Protein AF-A0ABD6AP02-F1 (afdb_monomer_lite)

Secondary structure (DSSP, 8-state):
----SSSSTTS-TTS-TTSTT-TTEEEESSGGG---BTTB-HHHHHHHHHHHHHTT-EEEEETTTTEEEEE-GGGEEEEPPPEESEEPPPEEEESS-EEEETTTTEEEE---EEE-S-EEEEEE-GGGGS--TTTS---------------------

Structure (mmCIF, N/CA/C/O backbone):
data_AF-A0ABD6AP02-F1
#
_entry.id   AF-A0ABD6AP02-F1
#
loop_
_atom_site.group_PDB
_atom_site.id
_atom_site.type_symbol
_atom_site.label_atom_id
_atom_site.label_alt_id
_atom_site.label_comp_id
_atom_site.label_asym_id
_atom_site.label_entity_id
_atom_site.label_seq_id
_atom_site.pdbx_PDB_ins_code
_atom_site.Cartn_x
_atom_site.Cartn_y
_atom_site.Cartn_z
_atom_site.occupancy
_atom_site.B_iso_or_equiv
_atom_site.auth_seq_id
_atom_site.auth_comp_id
_atom_site.auth_asym_id
_atom_site.auth_atom_id
_atom_site.pdbx_PDB_model_num
ATOM 1 N N . MET A 1 1 ? 31.894 -33.727 4.502 1.00 46.31 1 MET A N 1
ATOM 2 C CA . MET A 1 1 ? 31.559 -33.292 3.128 1.00 46.31 1 MET A CA 1
ATOM 3 C C . MET A 1 1 ? 30.057 -33.424 2.938 1.00 46.31 1 MET A C 1
ATOM 5 O O . MET A 1 1 ? 29.568 -34.541 2.976 1.00 46.31 1 MET A O 1
ATOM 9 N N . SER A 1 2 ? 29.340 -32.306 2.811 1.00 34.34 2 SER A N 1
ATOM 10 C CA . SER A 1 2 ? 28.143 -32.143 1.965 1.00 34.34 2 SER A CA 1
ATOM 11 C C . SER A 1 2 ? 27.611 -30.726 2.161 1.00 34.34 2 SER A C 1
ATOM 13 O O . SER A 1 2 ? 27.088 -30.375 3.212 1.00 34.34 2 SER A O 1
ATOM 15 N N . ARG A 1 3 ? 27.853 -29.902 1.140 1.00 45.75 3 ARG A N 1
ATOM 16 C CA . ARG A 1 3 ? 27.257 -28.585 0.924 1.00 45.75 3 ARG A CA 1
ATOM 17 C C . ARG A 1 3 ? 25.933 -28.812 0.203 1.00 45.75 3 ARG A C 1
ATOM 19 O O . ARG A 1 3 ? 25.981 -29.239 -0.944 1.00 45.75 3 ARG A O 1
ATOM 26 N N . VAL A 1 4 ? 24.801 -28.476 0.808 1.00 47.25 4 VAL A N 1
ATOM 27 C CA . VAL A 1 4 ? 23.554 -28.191 0.081 1.00 47.25 4 VAL A CA 1
ATOM 28 C C . VAL A 1 4 ? 22.792 -27.155 0.900 1.00 47.25 4 VAL A C 1
ATOM 30 O O . VAL A 1 4 ? 22.480 -27.398 2.057 1.00 47.25 4 VAL A O 1
ATOM 33 N N . GLY A 1 5 ? 22.550 -25.977 0.328 1.00 38.75 5 GLY A N 1
ATOM 34 C CA . GLY A 1 5 ? 21.758 -24.933 0.989 1.00 38.75 5 GLY A CA 1
ATOM 35 C C . GLY A 1 5 ? 21.901 -23.535 0.389 1.00 38.75 5 GLY A C 1
ATOM 36 O O . GLY A 1 5 ? 21.096 -22.661 0.672 1.00 38.75 5 GLY A O 1
ATOM 37 N N . SER A 1 6 ? 22.882 -23.301 -0.484 1.00 44.38 6 SER A N 1
ATOM 38 C CA . SER A 1 6 ? 23.151 -21.969 -1.045 1.00 44.38 6 SER A CA 1
ATOM 39 C C . SER A 1 6 ? 22.605 -21.743 -2.463 1.00 44.38 6 SER A C 1
ATOM 41 O O . SER A 1 6 ? 23.090 -20.856 -3.164 1.00 44.38 6 SER A O 1
ATOM 43 N N . HIS A 1 7 ? 21.598 -22.511 -2.903 1.00 39.19 7 HIS A N 1
ATOM 44 C CA . HIS A 1 7 ? 21.077 -22.424 -4.279 1.00 39.19 7 HIS A CA 1
ATOM 45 C C . HIS A 1 7 ? 19.684 -21.787 -4.434 1.00 39.19 7 HIS A C 1
ATOM 47 O O . HIS A 1 7 ? 19.255 -21.572 -5.560 1.00 39.19 7 HIS A O 1
ATOM 53 N N . LEU A 1 8 ? 18.997 -21.405 -3.350 1.00 45.12 8 LEU A N 1
ATOM 54 C CA . LEU A 1 8 ? 17.696 -20.716 -3.453 1.00 45.12 8 LEU A CA 1
ATOM 55 C C . LEU A 1 8 ? 17.792 -19.182 -3.440 1.00 45.12 8 LEU A C 1
ATOM 57 O O . LEU A 1 8 ? 16.812 -18.500 -3.697 1.00 45.12 8 LEU A O 1
ATOM 61 N N . ARG A 1 9 ? 18.981 -18.605 -3.235 1.00 40.03 9 ARG A N 1
ATOM 62 C CA . ARG A 1 9 ? 19.163 -17.143 -3.137 1.00 40.03 9 ARG A CA 1
ATOM 63 C C . ARG A 1 9 ? 19.260 -16.417 -4.491 1.00 40.03 9 ARG A C 1
ATOM 65 O O . ARG A 1 9 ? 19.751 -15.294 -4.534 1.00 40.03 9 ARG A O 1
ATOM 72 N N . ARG A 1 10 ? 18.913 -17.069 -5.612 1.00 39.72 10 ARG A N 1
ATOM 73 C CA . ARG A 1 10 ? 19.249 -16.574 -6.966 1.00 39.72 10 ARG A CA 1
ATOM 74 C C . ARG A 1 10 ? 18.194 -16.813 -8.063 1.00 39.72 10 ARG A C 1
ATOM 76 O O . ARG A 1 10 ? 18.517 -16.720 -9.242 1.00 39.72 10 ARG A O 1
ATOM 83 N N . LEU A 1 11 ? 16.948 -17.078 -7.681 1.00 41.34 11 LEU A N 1
ATOM 84 C CA . LEU A 1 11 ? 15.755 -17.095 -8.538 1.00 41.34 11 LEU A CA 1
ATOM 85 C C . LEU A 1 11 ? 14.699 -16.318 -7.725 1.00 41.34 11 LEU A C 1
ATOM 87 O O . LEU A 1 11 ? 14.317 -16.814 -6.682 1.00 41.34 11 LEU A O 1
ATOM 91 N N . ARG A 1 12 ? 14.232 -15.102 -8.009 1.00 40.41 12 ARG A N 1
ATOM 92 C CA . ARG A 1 12 ? 14.164 -14.284 -9.216 1.00 40.41 12 ARG A CA 1
ATOM 93 C C . ARG A 1 12 ? 14.142 -12.814 -8.770 1.00 40.41 12 ARG A C 1
ATOM 95 O O . ARG A 1 12 ? 13.280 -12.426 -7.999 1.00 40.41 12 ARG A O 1
ATOM 102 N N . LYS A 1 13 ? 15.052 -11.982 -9.278 1.00 45.28 13 LYS A N 1
ATOM 103 C CA . LYS A 1 13 ? 15.037 -10.525 -9.025 1.00 45.28 13 LYS A CA 1
ATOM 104 C C . LYS A 1 13 ? 13.806 -9.829 -9.647 1.00 45.28 13 LYS A C 1
ATOM 106 O O . LYS A 1 13 ? 13.529 -8.684 -9.347 1.00 45.28 13 LYS A O 1
ATOM 111 N N . SER A 1 14 ? 13.088 -10.520 -10.533 1.00 48.25 14 SER A N 1
ATOM 112 C CA . SER A 1 14 ? 11.944 -10.009 -11.294 1.00 48.25 14 SER A CA 1
ATOM 113 C C . SER A 1 14 ? 10.574 -10.250 -10.650 1.00 48.25 14 SER A C 1
ATOM 115 O O . SER A 1 14 ? 9.595 -9.741 -11.180 1.00 48.25 14 SER A O 1
ATOM 117 N N . ASP A 1 15 ? 10.506 -11.014 -9.553 1.00 61.59 15 ASP A N 1
ATOM 118 C CA . ASP A 1 15 ? 9.255 -11.287 -8.819 1.00 61.59 15 ASP A CA 1
ATOM 119 C C . ASP A 1 15 ? 9.221 -10.560 -7.460 1.00 61.59 15 ASP A C 1
ATOM 121 O O . ASP A 1 15 ? 8.309 -10.767 -6.664 1.00 61.59 15 ASP A O 1
ATOM 125 N N . ASP A 1 16 ? 10.212 -9.704 -7.190 1.00 85.00 16 ASP A N 1
ATOM 126 C CA . ASP A 1 16 ? 10.184 -8.820 -6.029 1.00 85.00 16 ASP A CA 1
ATOM 127 C C . ASP A 1 16 ? 9.163 -7.709 -6.287 1.00 85.00 16 ASP A C 1
ATOM 129 O O . ASP A 1 16 ? 9.371 -6.819 -7.117 1.00 85.00 16 ASP A O 1
ATOM 133 N N . ILE A 1 17 ? 8.025 -7.796 -5.598 1.00 90.06 17 ILE A N 1
ATOM 134 C CA . ILE A 1 17 ? 6.900 -6.880 -5.775 1.00 90.06 17 ILE A CA 1
ATOM 135 C C . ILE A 1 17 ? 7.258 -5.439 -5.389 1.00 90.06 17 ILE A C 1
ATOM 137 O O . ILE A 1 17 ? 6.579 -4.520 -5.849 1.00 90.06 17 ILE A O 1
ATOM 141 N N . LEU A 1 18 ? 8.333 -5.246 -4.612 1.00 92.69 18 LEU A N 1
ATOM 142 C CA . LEU A 1 18 ? 8.851 -3.953 -4.167 1.00 92.69 18 LEU A CA 1
ATOM 143 C C . LEU A 1 18 ? 10.013 -3.425 -5.024 1.00 92.69 18 LEU A C 1
ATOM 145 O O . LEU A 1 18 ? 10.438 -2.288 -4.806 1.00 92.69 18 LEU A O 1
ATOM 149 N N . ASP A 1 19 ? 10.513 -4.189 -6.010 1.00 89.38 19 ASP A N 1
ATOM 150 C CA . ASP A 1 19 ? 11.518 -3.674 -6.953 1.00 89.38 19 ASP A CA 1
ATOM 151 C C . ASP A 1 19 ? 10.949 -2.420 -7.643 1.00 89.38 19 ASP A C 1
ATOM 153 O O . ASP A 1 19 ? 9.810 -2.472 -8.113 1.00 89.38 19 ASP A O 1
ATOM 157 N N . PRO A 1 20 ? 11.702 -1.311 -7.766 1.00 87.56 20 PRO A N 1
ATOM 158 C CA . PRO A 1 20 ? 11.212 -0.081 -8.401 1.00 87.56 20 PRO A CA 1
ATOM 159 C C . PRO A 1 20 ? 10.690 -0.260 -9.839 1.00 87.56 20 PRO A C 1
ATOM 161 O O . PRO A 1 20 ? 10.030 0.617 -10.385 1.00 87.56 20 PRO A O 1
ATOM 164 N N . ARG A 1 21 ? 11.027 -1.373 -10.507 1.00 85.38 21 ARG A N 1
ATOM 165 C CA . ARG A 1 21 ? 10.530 -1.723 -11.849 1.00 85.38 21 ARG A CA 1
ATOM 166 C C . ARG A 1 21 ? 9.207 -2.488 -11.830 1.00 85.38 21 ARG A C 1
ATOM 168 O O . ARG A 1 21 ? 8.643 -2.736 -12.899 1.00 85.38 21 ARG A O 1
ATOM 175 N N . SER A 1 22 ? 8.736 -2.924 -10.666 1.00 89.19 22 SER A N 1
ATOM 176 C CA . SER A 1 22 ? 7.443 -3.583 -10.524 1.00 89.19 22 SER A CA 1
ATOM 177 C C . SER A 1 22 ? 6.329 -2.566 -10.746 1.00 89.19 22 SER A C 1
ATOM 179 O O . SER A 1 22 ? 6.296 -1.495 -10.158 1.00 89.19 22 SER A O 1
ATOM 181 N N . ARG A 1 23 ? 5.364 -2.934 -11.589 1.00 89.81 23 ARG A N 1
ATOM 182 C CA . ARG A 1 23 ? 4.194 -2.099 -11.904 1.00 89.81 23 ARG A CA 1
ATOM 183 C C . ARG A 1 23 ? 3.194 -1.956 -10.751 1.00 89.81 23 ARG A C 1
ATOM 185 O O . ARG A 1 23 ? 2.196 -1.274 -10.926 1.00 89.81 23 ARG A O 1
ATOM 192 N N . HIS A 1 24 ? 3.384 -2.719 -9.676 1.00 92.06 24 HIS A N 1
ATOM 193 C CA . HIS A 1 24 ? 2.461 -2.806 -8.544 1.00 92.06 24 HIS A CA 1
ATOM 194 C C . HIS A 1 24 ? 2.907 -1.952 -7.361 1.00 92.06 24 HIS A C 1
ATOM 196 O O . HIS A 1 24 ? 2.257 -1.987 -6.321 1.00 92.06 24 HIS A O 1
ATOM 202 N N . ASN A 1 25 ? 4.024 -1.232 -7.485 1.00 94.12 25 ASN A N 1
ATOM 203 C CA . ASN A 1 25 ? 4.445 -0.293 -6.466 1.00 94.12 25 ASN A CA 1
ATOM 204 C C . ASN A 1 25 ? 4.705 1.095 -7.042 1.00 94.12 25 ASN A C 1
ATOM 206 O O . ASN A 1 25 ? 4.959 1.270 -8.233 1.00 94.12 25 ASN A O 1
ATOM 210 N N . ILE A 1 26 ? 4.611 2.071 -6.150 1.00 94.62 26 ILE A N 1
ATOM 211 C CA . ILE A 1 26 ? 4.958 3.461 -6.381 1.00 94.62 26 ILE A CA 1
ATOM 212 C C . ILE A 1 26 ? 5.907 3.834 -5.250 1.00 94.62 26 ILE A C 1
ATOM 214 O O . ILE A 1 26 ? 5.544 3.761 -4.074 1.00 94.62 26 ILE A O 1
ATOM 218 N N . HIS A 1 27 ? 7.136 4.194 -5.604 1.00 94.94 27 HIS A N 1
ATOM 219 C CA . HIS A 1 27 ? 8.101 4.738 -4.653 1.00 94.94 27 HIS A CA 1
ATOM 220 C C . HIS A 1 27 ? 7.805 6.222 -4.496 1.00 94.94 27 HIS A C 1
ATOM 222 O O . HIS A 1 27 ? 7.861 6.976 -5.465 1.00 94.94 27 HIS A O 1
ATOM 228 N N . VAL A 1 28 ? 7.404 6.608 -3.291 1.00 94.94 28 VAL A N 1
ATOM 229 C CA . VAL A 1 28 ? 6.911 7.949 -2.993 1.00 94.94 28 VAL A CA 1
ATOM 230 C C . VAL A 1 28 ? 8.063 8.751 -2.423 1.00 94.94 28 VAL A C 1
ATOM 232 O O . VAL A 1 28 ? 8.458 8.544 -1.274 1.00 94.94 28 VAL A O 1
ATOM 235 N N . THR A 1 29 ? 8.591 9.666 -3.228 1.00 94.06 29 THR A N 1
ATOM 236 C CA . THR A 1 29 ? 9.681 10.550 -2.814 1.00 94.06 29 THR A CA 1
ATOM 237 C C . THR A 1 29 ? 9.130 11.882 -2.313 1.00 94.06 29 THR A C 1
ATOM 239 O O . THR A 1 29 ? 9.717 12.509 -1.436 1.00 94.06 29 THR A O 1
ATOM 242 N N . ARG A 1 30 ? 7.946 12.287 -2.790 1.00 91.88 30 ARG A N 1
ATOM 243 C CA . ARG A 1 30 ? 7.269 13.534 -2.406 1.00 91.88 30 ARG A CA 1
ATOM 244 C C . ARG A 1 30 ? 5.753 13.448 -2.524 1.00 91.88 30 ARG A C 1
ATOM 246 O O . ARG A 1 30 ? 5.185 12.580 -3.177 1.00 91.88 30 ARG A O 1
ATOM 253 N N . ALA A 1 31 ? 5.075 14.428 -1.928 1.00 90.25 31 ALA A N 1
ATOM 254 C CA . ALA A 1 31 ? 3.613 14.483 -1.911 1.00 90.25 31 ALA A CA 1
ATOM 255 C C . ALA A 1 31 ? 2.982 14.523 -3.314 1.00 90.25 31 ALA A C 1
ATOM 257 O O . ALA A 1 31 ? 1.923 13.952 -3.539 1.00 90.25 31 ALA A O 1
ATOM 258 N N . ALA A 1 32 ? 3.655 15.177 -4.259 1.00 90.94 32 ALA A N 1
ATOM 259 C CA . ALA A 1 32 ? 3.187 15.332 -5.630 1.00 90.94 32 ALA A CA 1
ATOM 260 C C . ALA A 1 32 ? 3.370 14.076 -6.505 1.00 90.94 32 ALA A C 1
ATOM 262 O O . ALA A 1 32 ? 3.074 14.137 -7.696 1.00 90.94 32 ALA A O 1
ATOM 263 N N . ASP A 1 33 ? 3.862 12.967 -5.947 1.00 90.75 33 ASP A N 1
ATOM 264 C CA . ASP A 1 33 ? 3.853 11.664 -6.624 1.00 90.75 33 ASP A CA 1
ATOM 265 C C . ASP A 1 33 ? 2.517 10.927 -6.436 1.00 90.75 33 ASP A C 1
ATOM 267 O O . ASP A 1 33 ? 2.258 9.935 -7.115 1.00 90.75 33 ASP A O 1
ATOM 271 N N . LEU A 1 34 ? 1.668 11.398 -5.511 1.00 93.25 34 LEU A N 1
ATOM 272 C CA . LEU A 1 34 ? 0.404 10.761 -5.160 1.00 93.25 34 LEU A CA 1
ATOM 273 C C . LEU A 1 34 ? -0.791 11.625 -5.557 1.00 93.25 34 LEU A C 1
ATOM 275 O O . LEU A 1 34 ? -1.062 12.671 -4.965 1.00 93.25 34 LEU A O 1
ATOM 279 N N . ASP A 1 35 ? -1.556 11.118 -6.516 1.00 91.75 35 ASP A N 1
ATOM 280 C CA . ASP A 1 35 ? -2.879 11.630 -6.851 1.00 91.75 35 ASP A CA 1
ATOM 281 C C . ASP A 1 35 ? -3.964 10.999 -5.966 1.00 91.75 35 ASP A C 1
ATOM 283 O O . ASP A 1 35 ? -3.757 9.981 -5.303 1.00 91.75 35 ASP A O 1
ATOM 287 N N . ALA A 1 36 ? -5.158 11.595 -5.965 1.00 90.31 36 ALA A N 1
ATOM 288 C CA . ALA A 1 36 ? -6.317 10.992 -5.314 1.00 90.31 36 ALA A CA 1
ATOM 289 C C . ALA A 1 36 ? -6.691 9.665 -5.994 1.00 90.31 36 ALA A C 1
ATOM 291 O O . ALA A 1 36 ? -6.801 9.593 -7.221 1.00 90.31 36 ALA A O 1
ATOM 292 N N . VAL A 1 37 ? -6.952 8.627 -5.197 1.00 87.88 37 VAL A N 1
ATOM 293 C CA . VAL A 1 37 ? -7.365 7.320 -5.709 1.00 87.88 37 VAL A CA 1
ATOM 294 C C . VAL A 1 37 ? -8.559 6.797 -4.924 1.00 87.88 37 VAL A C 1
ATOM 296 O O . VAL A 1 37 ? -8.501 6.614 -3.712 1.00 87.88 37 VAL A O 1
ATOM 299 N N . GLY A 1 38 ? -9.656 6.515 -5.631 1.00 86.38 38 GLY A N 1
ATOM 300 C CA . GLY A 1 38 ? -10.887 6.034 -5.006 1.00 86.38 38 GLY A CA 1
ATOM 301 C C . GLY A 1 38 ? -11.394 7.022 -3.942 1.00 86.38 38 GLY A C 1
ATOM 302 O O . GLY A 1 38 ? -11.577 8.194 -4.269 1.00 86.38 38 GLY A O 1
ATOM 303 N N . PRO A 1 39 ? -11.643 6.578 -2.696 1.00 89.88 39 PRO A N 1
ATOM 304 C CA . PRO A 1 39 ? -12.111 7.452 -1.620 1.00 89.88 39 PRO A CA 1
ATOM 305 C C . PRO A 1 39 ? -10.997 8.271 -0.946 1.00 89.88 39 PRO A C 1
ATOM 307 O O . PRO A 1 39 ? -11.302 9.116 -0.108 1.00 89.88 39 PRO A O 1
ATOM 310 N N . TRP A 1 40 ? -9.722 8.034 -1.270 1.00 93.06 40 TRP A N 1
ATOM 311 C CA . TRP A 1 40 ? -8.594 8.671 -0.591 1.00 93.06 40 TRP A CA 1
ATOM 312 C C . TRP A 1 40 ? -8.057 9.854 -1.389 1.00 93.06 40 TRP A C 1
ATOM 314 O O . TRP A 1 40 ? -7.762 9.736 -2.581 1.00 93.06 40 TRP A O 1
ATOM 324 N N . SER A 1 41 ? -7.892 10.996 -0.722 1.00 93.44 41 SER A N 1
ATOM 325 C CA . SER A 1 41 ? -7.182 12.136 -1.303 1.00 93.44 41 SER A CA 1
ATOM 326 C C . SER A 1 41 ? -5.674 11.859 -1.363 1.00 93.44 41 SER A C 1
ATOM 328 O O . SER A 1 41 ? -5.156 11.023 -0.619 1.00 93.44 41 SER A O 1
ATOM 330 N N . GLY A 1 42 ? -4.950 12.594 -2.214 1.00 94.12 42 GLY A N 1
ATOM 331 C CA . GLY A 1 42 ? -3.485 12.525 -2.240 1.00 94.12 42 GLY A CA 1
ATOM 332 C C . GLY A 1 42 ? -2.874 12.845 -0.870 1.00 94.12 42 GLY A C 1
ATOM 333 O O . GLY A 1 42 ? -2.003 12.123 -0.401 1.00 94.12 42 GLY A O 1
ATOM 334 N N . GLU A 1 43 ? -3.407 13.844 -0.158 1.00 92.50 43 GLU A N 1
ATOM 335 C CA . GLU A 1 43 ? -2.971 14.198 1.203 1.00 92.50 43 GLU A CA 1
ATOM 336 C C . GLU A 1 43 ? -3.136 13.036 2.192 1.00 92.50 43 GLU A C 1
ATOM 338 O O . GLU A 1 43 ? -2.235 12.750 2.982 1.00 92.50 43 GLU A O 1
ATOM 343 N N . THR A 1 44 ? -4.265 12.329 2.120 1.00 93.38 44 THR A N 1
ATOM 344 C CA . THR A 1 44 ? -4.532 11.140 2.933 1.00 93.38 44 THR A CA 1
ATOM 345 C C . THR A 1 44 ? -3.527 10.024 2.646 1.00 93.38 44 THR A C 1
ATOM 347 O O . THR A 1 44 ? -3.014 9.404 3.579 1.00 93.38 44 THR A O 1
ATOM 350 N N . LEU A 1 45 ? -3.211 9.780 1.372 1.00 95.38 45 LEU A N 1
ATOM 351 C CA . LEU A 1 45 ? -2.229 8.766 0.988 1.00 95.38 45 LEU A CA 1
ATOM 352 C C . LEU A 1 45 ? -0.815 9.162 1.434 1.00 95.38 45 LEU A C 1
ATOM 354 O O . LEU A 1 45 ? -0.101 8.331 1.988 1.00 95.38 45 LEU A O 1
ATOM 358 N N . VAL A 1 46 ? -0.430 10.434 1.302 1.00 94.69 46 VAL A N 1
ATOM 359 C CA . VAL A 1 46 ? 0.855 10.945 1.808 1.00 94.69 46 VAL A CA 1
ATOM 360 C C . VAL A 1 46 ? 0.967 10.759 3.320 1.00 94.69 46 VAL A C 1
ATOM 362 O O . VAL A 1 46 ? 2.009 10.316 3.801 1.00 94.69 46 VAL A O 1
ATOM 365 N N . ALA A 1 47 ? -0.094 11.048 4.077 1.00 93.88 47 ALA A N 1
ATOM 366 C CA . ALA A 1 47 ? -0.108 10.837 5.523 1.00 93.88 47 ALA A CA 1
ATOM 367 C C . ALA A 1 47 ? 0.077 9.352 5.889 1.00 93.88 47 ALA A C 1
ATOM 369 O O . ALA A 1 47 ? 0.837 9.034 6.805 1.00 93.88 47 ALA A O 1
ATOM 370 N N . ALA A 1 48 ? -0.557 8.439 5.145 1.00 95.56 48 ALA A N 1
ATOM 371 C CA . ALA A 1 48 ? -0.365 7.001 5.322 1.00 95.56 48 ALA A CA 1
ATOM 372 C C . ALA A 1 48 ? 1.082 6.569 5.022 1.00 95.56 48 ALA A C 1
ATOM 374 O O . ALA A 1 48 ? 1.663 5.811 5.795 1.00 95.56 48 ALA A O 1
ATOM 375 N N . VAL A 1 49 ? 1.694 7.088 3.952 1.00 96.31 49 VAL A N 1
ATOM 376 C CA . VAL A 1 49 ? 3.087 6.768 3.591 1.00 96.31 49 VAL A CA 1
ATOM 377 C C . VAL A 1 49 ? 4.077 7.331 4.606 1.00 96.31 49 VAL A C 1
ATOM 379 O O . VAL A 1 49 ? 5.001 6.631 4.997 1.00 96.31 49 VAL A O 1
ATOM 382 N N . ARG A 1 50 ? 3.873 8.555 5.106 1.00 95.00 50 ARG A N 1
ATOM 383 C CA . ARG A 1 50 ? 4.697 9.131 6.186 1.00 95.00 50 ARG A CA 1
ATOM 384 C C . ARG A 1 50 ? 4.630 8.309 7.468 1.00 95.00 50 ARG A C 1
ATOM 386 O O . ARG A 1 50 ? 5.620 8.198 8.182 1.00 95.00 50 ARG A O 1
ATOM 393 N N . ARG A 1 51 ? 3.469 7.722 7.763 1.00 94.62 51 ARG A N 1
ATOM 394 C CA . ARG A 1 51 ? 3.344 6.780 8.874 1.00 94.62 51 ARG A CA 1
ATOM 395 C C . ARG A 1 51 ? 4.117 5.494 8.609 1.00 94.62 51 ARG A C 1
ATOM 397 O O . ARG A 1 51 ? 4.832 5.036 9.490 1.00 94.62 51 ARG A O 1
ATOM 404 N N . ALA A 1 52 ? 3.977 4.940 7.408 1.00 95.75 52 ALA A N 1
ATOM 405 C CA . ALA A 1 52 ? 4.693 3.740 6.998 1.00 95.75 52 ALA A CA 1
ATOM 406 C C . ALA A 1 52 ? 6.216 3.930 7.103 1.00 95.75 52 ALA A C 1
ATOM 408 O O . ALA A 1 52 ? 6.892 3.071 7.654 1.00 95.75 52 ALA A O 1
ATOM 409 N N . ASP A 1 53 ? 6.721 5.091 6.680 1.00 96.06 53 ASP A N 1
ATOM 410 C CA . ASP A 1 53 ? 8.124 5.506 6.799 1.00 96.06 53 ASP A CA 1
ATOM 411 C C . ASP A 1 53 ? 8.623 5.454 8.250 1.00 96.06 53 ASP A C 1
ATOM 413 O O . ASP A 1 53 ? 9.594 4.768 8.560 1.00 96.06 53 ASP A O 1
ATOM 417 N N . GLY A 1 54 ? 7.890 6.091 9.170 1.00 93.44 54 GLY A N 1
ATOM 418 C CA . GLY A 1 54 ? 8.230 6.097 10.596 1.00 93.44 54 GLY A CA 1
ATOM 419 C C . GLY A 1 54 ? 8.141 4.730 11.286 1.00 93.44 54 GLY A C 1
ATOM 420 O O . GLY A 1 54 ? 8.653 4.578 12.394 1.00 93.44 54 GLY A O 1
ATOM 421 N N . GLU A 1 55 ? 7.497 3.746 10.654 1.00 94.12 55 GLU A N 1
ATOM 422 C CA . GLU A 1 55 ? 7.343 2.378 11.157 1.00 94.12 55 GLU A CA 1
ATOM 423 C C . GLU A 1 55 ? 8.156 1.342 10.350 1.00 94.12 55 GLU A C 1
ATOM 425 O O . GLU A 1 55 ? 8.011 0.147 10.604 1.00 94.12 55 GLU A O 1
ATOM 430 N N . GLU A 1 56 ? 8.997 1.772 9.396 1.00 94.50 56 GLU A N 1
ATOM 431 C CA . GLU A 1 56 ? 9.755 0.908 8.464 1.00 94.50 56 GLU A CA 1
ATOM 432 C C . GLU A 1 56 ? 8.862 -0.088 7.686 1.00 94.50 56 GLU A C 1
ATOM 434 O O . GLU A 1 56 ? 9.195 -1.256 7.463 1.00 94.50 56 GLU A O 1
ATOM 439 N N . ARG A 1 57 ? 7.678 0.375 7.275 1.00 97.50 57 ARG A N 1
ATOM 440 C CA . ARG A 1 57 ? 6.625 -0.401 6.603 1.00 97.50 57 ARG A CA 1
ATOM 441 C C . ARG A 1 57 ? 6.270 0.188 5.241 1.00 97.50 57 ARG A C 1
ATOM 443 O O . ARG A 1 57 ? 6.701 1.274 4.869 1.00 97.50 57 ARG A O 1
ATOM 450 N N . VAL A 1 58 ? 5.430 -0.530 4.499 1.00 97.94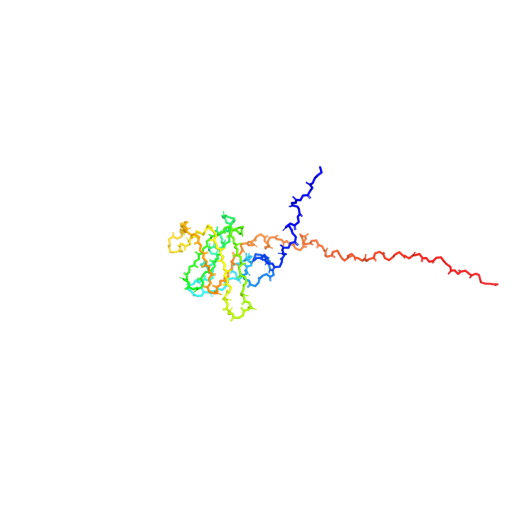 58 VAL A N 1
ATOM 451 C CA . VAL A 1 58 ? 4.810 -0.059 3.252 1.00 97.94 58 VAL A CA 1
ATOM 452 C C . VAL A 1 58 ? 3.296 0.041 3.407 1.00 97.94 58 VAL A C 1
ATOM 454 O O . VAL A 1 58 ? 2.714 -0.619 4.273 1.00 97.94 58 VAL A O 1
ATOM 457 N N . VAL A 1 59 ? 2.653 0.844 2.558 1.00 98.00 59 VAL A N 1
ATOM 458 C CA . VAL A 1 59 ? 1.186 0.918 2.483 1.00 98.00 59 VAL A CA 1
ATOM 459 C C . VAL A 1 59 ? 0.698 0.022 1.352 1.00 98.00 59 VAL A C 1
ATOM 461 O O . VAL A 1 59 ? 1.109 0.194 0.210 1.00 98.00 59 VAL A O 1
ATOM 464 N N . VAL A 1 60 ? -0.215 -0.898 1.637 1.00 98.06 60 VAL A N 1
ATOM 465 C CA . VAL A 1 60 ? -0.936 -1.686 0.633 1.00 98.06 60 VAL A CA 1
ATOM 466 C C . VAL A 1 60 ? -2.320 -1.080 0.443 1.00 98.06 60 VAL A C 1
ATOM 468 O O . VAL A 1 60 ? -3.072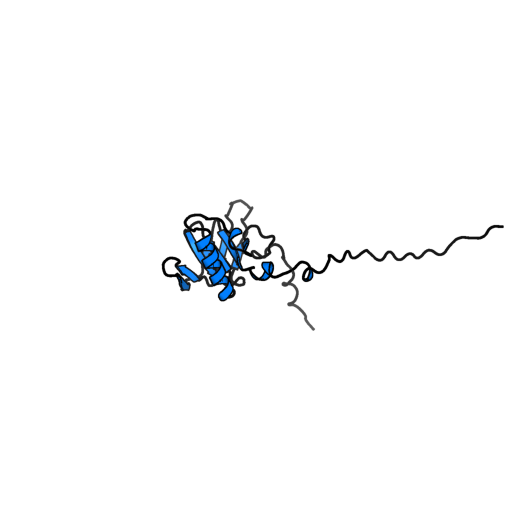 -0.928 1.408 1.00 98.06 60 VAL A O 1
ATOM 471 N N . ILE A 1 61 ? -2.665 -0.757 -0.802 1.00 97.38 61 ILE A N 1
ATOM 472 C CA . ILE A 1 61 ? -3.987 -0.261 -1.177 1.00 97.38 61 ILE A CA 1
ATOM 473 C C . ILE A 1 61 ? -4.848 -1.431 -1.644 1.00 97.38 61 ILE A C 1
ATOM 475 O O . ILE A 1 61 ? -4.546 -2.061 -2.658 1.00 97.38 61 ILE A O 1
ATOM 479 N N . ASP A 1 62 ? -5.956 -1.685 -0.952 1.00 96.69 62 ASP A N 1
ATOM 480 C CA . ASP A 1 62 ? -6.981 -2.620 -1.399 1.00 96.69 62 ASP A CA 1
ATOM 481 C C . ASP A 1 62 ? -8.146 -1.868 -2.042 1.00 96.69 62 ASP A C 1
ATOM 483 O O . ASP A 1 62 ? -9.019 -1.306 -1.372 1.00 96.69 62 ASP A O 1
ATOM 487 N N . TYR A 1 63 ? -8.183 -1.888 -3.374 1.00 94.94 63 TYR A N 1
ATOM 488 C CA . TYR A 1 63 ? -9.248 -1.237 -4.133 1.00 94.94 63 TYR A CA 1
ATOM 489 C C . TYR A 1 63 ? -10.597 -1.950 -4.040 1.00 94.94 63 TYR A C 1
ATOM 491 O O . TYR A 1 63 ? -11.618 -1.306 -4.262 1.00 94.94 63 TYR A O 1
ATOM 499 N N . GLY A 1 64 ? -10.614 -3.256 -3.769 1.00 92.38 64 GLY A N 1
ATOM 500 C CA . GLY A 1 64 ? -11.844 -4.043 -3.697 1.00 92.38 64 GLY A CA 1
ATOM 501 C C . GLY A 1 64 ? -12.617 -3.789 -2.406 1.00 92.38 64 GLY A C 1
ATOM 502 O O . GLY A 1 64 ? -13.845 -3.745 -2.423 1.00 92.38 64 GLY A O 1
ATOM 503 N N . ARG A 1 65 ? -11.898 -3.592 -1.297 1.00 94.69 65 ARG A N 1
ATOM 504 C CA . ARG A 1 65 ? -12.486 -3.311 0.021 1.00 94.69 65 ARG A CA 1
ATOM 505 C C . ARG A 1 65 ? -12.461 -1.846 0.421 1.00 94.69 65 ARG A C 1
ATOM 507 O O . ARG A 1 65 ? -13.090 -1.501 1.414 1.00 94.69 65 ARG A O 1
ATOM 514 N N . HIS A 1 66 ? -11.779 -1.000 -0.347 1.00 94.25 66 HIS A N 1
ATOM 515 C CA . HIS A 1 66 ? -11.527 0.385 0.034 1.00 94.25 66 HIS A CA 1
ATOM 516 C C . HIS A 1 66 ? -10.842 0.475 1.406 1.00 94.25 66 HIS A C 1
ATOM 518 O O . HIS A 1 66 ? -11.207 1.296 2.245 1.00 94.25 66 HIS A O 1
ATOM 524 N N . GLU A 1 67 ? -9.829 -0.368 1.622 1.00 95.81 67 GLU A N 1
ATOM 525 C CA . GLU A 1 67 ? -9.020 -0.380 2.842 1.00 95.81 67 GLU A CA 1
ATOM 526 C C . GLU A 1 67 ? -7.543 -0.098 2.523 1.00 95.81 67 GLU A C 1
ATOM 528 O O . GLU A 1 67 ? -7.047 -0.402 1.435 1.00 95.81 67 GLU A O 1
ATOM 533 N N . LEU A 1 68 ? -6.844 0.497 3.491 1.00 97.00 68 LEU A N 1
ATOM 534 C CA . LEU A 1 68 ? -5.395 0.669 3.472 1.00 97.00 68 LEU A CA 1
ATOM 535 C C . LEU A 1 68 ? -4.786 -0.179 4.587 1.00 97.00 68 LEU A C 1
ATOM 537 O O . LEU A 1 68 ? -5.275 -0.164 5.722 1.00 97.00 68 LEU A O 1
ATOM 541 N N . TYR A 1 69 ? -3.692 -0.868 4.283 1.00 98.00 69 TYR A N 1
ATOM 542 C CA . TYR A 1 69 ? -2.950 -1.661 5.260 1.00 98.00 69 TYR A CA 1
ATOM 543 C C . TYR A 1 69 ? -1.504 -1.190 5.350 1.00 98.00 69 TYR A C 1
ATOM 545 O O . TYR A 1 69 ? -0.888 -0.896 4.333 1.00 98.00 69 TYR A O 1
ATOM 553 N N . LEU A 1 70 ? -0.944 -1.176 6.555 1.00 97.88 70 LEU A N 1
ATOM 554 C CA . LEU A 1 70 ? 0.498 -1.176 6.773 1.00 97.88 70 LEU A CA 1
ATOM 555 C C . LEU A 1 70 ? 0.989 -2.610 6.917 1.00 97.88 70 LEU A C 1
ATOM 557 O O . LEU A 1 70 ? 0.389 -3.397 7.649 1.00 97.88 70 LEU A O 1
ATOM 561 N N . ALA A 1 71 ? 2.105 -2.926 6.277 1.00 97.62 71 ALA A N 1
ATOM 562 C CA . ALA A 1 71 ? 2.758 -4.225 6.397 1.00 97.62 71 ALA A CA 1
ATOM 563 C C . ALA A 1 71 ? 4.272 -4.080 6.251 1.00 97.62 71 ALA A C 1
ATOM 565 O O . ALA A 1 71 ? 4.747 -3.146 5.597 1.00 97.62 71 ALA A O 1
ATOM 566 N N . ALA A 1 72 ? 5.036 -5.003 6.835 1.00 96.44 72 ALA A N 1
ATOM 567 C CA . ALA A 1 72 ? 6.457 -5.076 6.532 1.00 96.44 72 ALA A CA 1
ATOM 568 C C . ALA A 1 72 ? 6.647 -5.566 5.089 1.00 96.44 72 ALA A C 1
ATOM 570 O O . ALA A 1 72 ? 5.940 -6.461 4.623 1.00 96.44 72 ALA A O 1
ATOM 571 N N . GLY A 1 73 ? 7.637 -5.027 4.373 1.00 93.19 73 GLY A N 1
ATOM 572 C CA . GLY A 1 73 ? 7.897 -5.448 2.992 1.00 93.19 73 GLY A CA 1
ATOM 573 C C . GLY A 1 73 ? 8.219 -6.945 2.862 1.00 93.19 73 GLY A C 1
ATOM 574 O O . GLY A 1 73 ? 7.871 -7.578 1.870 1.00 93.19 73 GLY A O 1
ATOM 575 N N . THR A 1 74 ? 8.817 -7.536 3.901 1.00 93.88 74 THR A N 1
ATOM 576 C CA . THR A 1 74 ? 9.134 -8.972 3.988 1.00 93.88 74 THR A CA 1
ATOM 577 C C . THR A 1 74 ? 7.919 -9.874 4.211 1.00 93.88 74 THR A C 1
ATOM 579 O O . THR A 1 74 ? 8.050 -11.091 4.118 1.00 93.88 74 THR A O 1
ATOM 582 N N . GLU A 1 75 ? 6.756 -9.303 4.518 1.00 94.12 75 GLU A N 1
ATOM 583 C CA . GLU A 1 75 ? 5.502 -10.020 4.790 1.00 94.12 75 GLU A CA 1
ATOM 584 C C . GLU A 1 75 ? 4.551 -10.022 3.591 1.00 94.12 75 GLU A C 1
ATOM 586 O O . GLU A 1 75 ? 3.395 -10.437 3.704 1.00 94.12 75 GLU A O 1
ATOM 591 N N . LEU A 1 76 ? 5.041 -9.558 2.441 1.00 96.00 76 LEU A N 1
ATOM 592 C CA . LEU A 1 76 ? 4.308 -9.516 1.189 1.00 96.00 76 LEU A CA 1
ATOM 593 C C . LEU A 1 76 ? 4.703 -10.694 0.306 1.00 96.00 76 LEU A C 1
ATOM 595 O O . LEU A 1 76 ? 5.875 -10.893 -0.012 1.00 96.00 76 LEU A O 1
ATOM 599 N N . THR A 1 77 ? 3.711 -11.467 -0.125 1.00 95.38 77 THR A N 1
ATOM 600 C CA . THR A 1 77 ? 3.896 -12.536 -1.112 1.00 95.38 77 THR A CA 1
ATOM 601 C C . THR A 1 77 ? 2.984 -12.279 -2.300 1.00 95.38 77 THR A C 1
ATOM 603 O O . THR A 1 77 ? 1.762 -12.299 -2.168 1.00 95.38 77 THR A O 1
ATOM 606 N N . TYR A 1 78 ? 3.583 -11.995 -3.456 1.00 93.62 78 TYR A N 1
ATOM 607 C CA . TYR A 1 78 ? 2.854 -11.756 -4.696 1.00 93.62 78 TYR A CA 1
ATOM 608 C C . TYR A 1 78 ? 2.670 -13.050 -5.482 1.00 93.62 78 TYR A C 1
ATOM 610 O O . TYR A 1 78 ? 3.643 -13.711 -5.845 1.00 93.62 78 TYR A O 1
ATOM 618 N N . GLU A 1 79 ? 1.419 -13.348 -5.809 1.00 91.88 79 GLU A N 1
ATOM 619 C CA . GLU A 1 79 ? 1.040 -14.432 -6.701 1.00 91.88 79 GLU A CA 1
ATOM 620 C C . GLU A 1 79 ? 0.609 -13.837 -8.054 1.00 91.88 79 GLU A C 1
ATOM 622 O O . GLU A 1 79 ? -0.420 -13.153 -8.155 1.00 91.88 79 GLU A O 1
ATOM 627 N N . PRO A 1 80 ? 1.397 -14.043 -9.127 1.00 88.62 80 PRO A N 1
ATOM 628 C CA . PRO A 1 80 ? 1.071 -13.507 -10.439 1.00 88.62 80 PRO A CA 1
ATOM 629 C C . PRO A 1 80 ? -0.171 -14.188 -11.033 1.00 88.62 80 PRO A C 1
ATOM 631 O O . PRO A 1 80 ? -0.460 -15.348 -10.733 1.00 88.62 80 PRO A O 1
ATOM 634 N N . PRO A 1 81 ? -0.880 -13.517 -11.961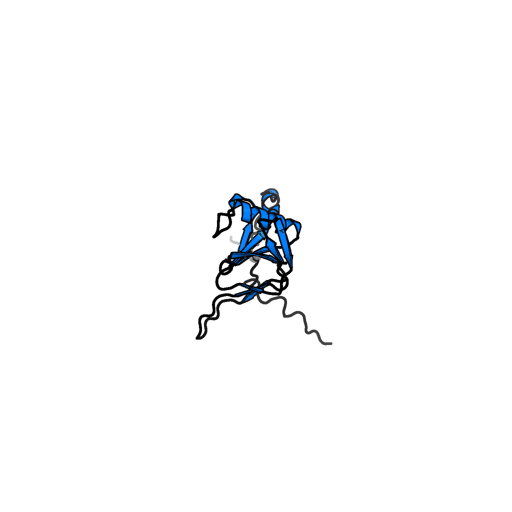 1.00 87.00 81 PRO A N 1
ATOM 635 C CA . PRO A 1 81 ? -2.067 -14.089 -12.582 1.00 87.00 81 PRO A CA 1
ATOM 636 C C . PRO A 1 81 ? -1.718 -15.383 -13.327 1.00 87.00 81 PRO A C 1
ATOM 638 O O . PRO A 1 81 ? -0.808 -15.414 -14.166 1.00 87.00 81 PRO A O 1
ATOM 641 N N . GLN A 1 82 ? -2.465 -16.454 -13.057 1.00 81.62 82 GLN A N 1
ATOM 642 C CA . GLN A 1 82 ? -2.235 -17.751 -13.689 1.00 81.62 82 GLN A CA 1
ATOM 643 C C . GLN A 1 82 ? -2.727 -17.736 -15.143 1.00 81.62 82 GLN A C 1
ATOM 645 O O . GLN A 1 82 ? -3.850 -17.330 -15.442 1.00 81.62 82 GLN A O 1
ATOM 650 N N . ARG A 1 83 ? -1.884 -18.200 -16.075 1.00 60.09 83 ARG A N 1
ATOM 651 C CA . ARG A 1 83 ? -2.227 -18.332 -17.502 1.00 60.09 83 ARG A CA 1
ATOM 652 C C . ARG A 1 83 ? -2.235 -19.787 -17.958 1.00 60.09 83 ARG A C 1
ATOM 654 O O . ARG A 1 83 ? -1.502 -20.134 -18.874 1.00 60.09 83 ARG A O 1
ATOM 661 N N . LEU A 1 84 ? -3.061 -20.636 -17.353 1.00 60.16 84 LEU A N 1
ATOM 662 C CA . LEU A 1 84 ? -3.390 -21.954 -17.910 1.00 60.16 84 LEU A CA 1
ATOM 663 C C . LEU A 1 84 ? -4.847 -22.319 -17.576 1.00 60.16 84 LEU A C 1
ATOM 665 O O . LEU A 1 84 ? -5.145 -22.828 -16.504 1.00 60.16 84 LEU A O 1
ATOM 669 N N . GLY A 1 85 ? -5.764 -22.052 -18.511 1.00 55.75 85 GLY A N 1
ATOM 670 C CA . GLY A 1 85 ? -7.136 -22.589 -18.520 1.00 55.75 85 GLY A CA 1
ATOM 671 C C . GLY A 1 85 ? -8.190 -21.857 -17.677 1.00 55.75 85 GLY A C 1
ATOM 672 O O . GLY A 1 85 ? -9.357 -21.876 -18.054 1.00 55.75 85 GLY A O 1
ATOM 673 N N . LEU A 1 86 ? -7.802 -21.163 -16.605 1.00 65.06 86 LEU A N 1
ATOM 674 C CA . LEU A 1 86 ? -8.668 -20.282 -15.813 1.00 65.06 86 LEU A CA 1
ATOM 675 C C . LEU A 1 86 ? -7.871 -19.013 -15.495 1.00 65.06 86 LEU A C 1
ATOM 677 O O . LEU A 1 86 ? -6.802 -19.092 -14.896 1.00 65.06 86 LEU A O 1
ATOM 681 N N . ALA A 1 87 ? -8.339 -17.852 -15.953 1.00 72.69 87 ALA A N 1
ATOM 682 C CA . ALA A 1 87 ? -7.675 -16.581 -15.679 1.00 72.69 87 ALA A CA 1
ATOM 683 C C . ALA A 1 87 ? -7.921 -16.189 -14.215 1.00 72.69 87 ALA A C 1
ATOM 685 O O . ALA A 1 87 ? -8.923 -15.546 -13.908 1.00 72.69 87 ALA A O 1
ATOM 686 N N . ALA A 1 88 ? -7.034 -16.611 -13.314 1.00 81.75 88 ALA A N 1
ATOM 687 C CA . ALA A 1 88 ? -7.025 -16.109 -11.947 1.00 81.75 88 ALA A CA 1
ATOM 688 C C . ALA A 1 88 ? -6.410 -14.694 -11.935 1.00 81.75 88 ALA A C 1
ATOM 690 O O . ALA A 1 88 ? -5.384 -14.479 -12.598 1.00 81.75 88 ALA A O 1
ATOM 691 N N . PRO A 1 89 ? -7.028 -13.720 -11.242 1.00 89.75 89 PRO A N 1
ATOM 692 C CA . PRO A 1 89 ? -6.438 -12.397 -11.067 1.00 89.75 89 PRO A CA 1
ATOM 693 C C . PRO A 1 89 ? -5.133 -12.478 -10.255 1.00 89.75 89 PRO A C 1
ATOM 695 O O . PRO A 1 89 ? -4.870 -13.498 -9.623 1.00 89.75 89 PRO A O 1
ATOM 698 N N . PRO A 1 90 ? -4.297 -11.424 -10.271 1.00 91.31 90 PRO A N 1
ATOM 699 C CA . PRO A 1 90 ? -3.184 -11.335 -9.334 1.00 91.31 90 PRO A CA 1
ATOM 700 C C . PRO A 1 90 ? -3.692 -11.323 -7.888 1.00 91.31 90 PRO A C 1
ATOM 702 O O . PRO A 1 90 ? -4.761 -10.773 -7.596 1.00 91.31 90 PRO A O 1
ATOM 705 N N . GLU A 1 91 ? -2.884 -11.867 -6.989 1.00 94.44 91 GLU A N 1
ATOM 706 C CA . GLU A 1 91 ? -3.138 -11.847 -5.552 1.00 94.44 91 GLU A CA 1
ATOM 707 C C . GLU A 1 91 ? -1.897 -11.342 -4.816 1.00 94.44 91 GLU A C 1
ATOM 709 O O . GLU A 1 91 ? -0.759 -11.610 -5.207 1.00 94.44 91 GLU A O 1
ATOM 714 N N . LEU A 1 92 ? -2.122 -10.593 -3.743 1.00 96.56 92 LEU A N 1
ATOM 715 C CA . LEU A 1 92 ? -1.087 -10.198 -2.800 1.00 96.56 92 LEU A CA 1
ATOM 716 C C . LEU A 1 92 ? -1.481 -10.713 -1.422 1.00 96.56 92 LEU A C 1
ATOM 718 O O . LEU A 1 92 ? -2.466 -10.253 -0.846 1.00 96.56 92 LEU A O 1
ATOM 722 N N . TYR A 1 93 ? -0.720 -11.664 -0.897 1.00 97.38 93 TYR A N 1
ATOM 723 C CA . TYR A 1 93 ? -0.857 -12.104 0.482 1.00 97.38 93 TYR A CA 1
ATOM 724 C C . TYR A 1 93 ? -0.053 -11.182 1.397 1.00 97.38 93 TYR A C 1
ATOM 726 O O . TYR A 1 93 ? 1.132 -10.938 1.156 1.00 97.38 93 TYR A O 1
ATOM 734 N N . VAL A 1 94 ? -0.706 -10.690 2.444 1.00 97.88 94 VAL A N 1
ATOM 735 C CA . VAL A 1 94 ? -0.133 -9.826 3.474 1.00 97.88 94 VAL A CA 1
ATOM 736 C C . VAL A 1 94 ? -0.228 -10.575 4.798 1.00 97.88 94 VAL A C 1
ATOM 738 O O . VAL A 1 94 ? -1.332 -10.835 5.282 1.00 97.88 94 VAL A O 1
ATOM 741 N N . ALA A 1 95 ? 0.919 -10.965 5.356 1.00 97.38 95 ALA A N 1
ATOM 742 C CA . ALA A 1 95 ? 0.959 -11.864 6.509 1.00 97.38 95 ALA A CA 1
ATOM 743 C C . ALA A 1 95 ? 0.569 -11.182 7.831 1.00 97.38 95 ALA A C 1
ATOM 745 O O . AL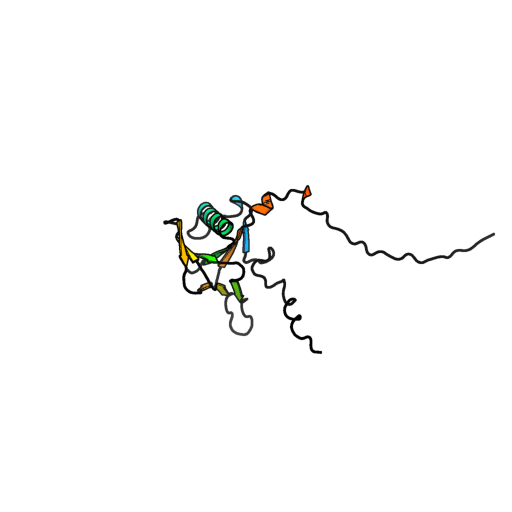A A 1 95 ? -0.254 -11.733 8.555 1.00 97.38 95 ALA A O 1
ATOM 746 N N . GLU A 1 96 ? 1.101 -9.991 8.134 1.00 97.06 96 GLU A N 1
ATOM 747 C CA . GLU A 1 96 ? 0.801 -9.267 9.386 1.00 97.06 96 GLU A CA 1
ATOM 748 C C . GLU A 1 96 ? 0.263 -7.840 9.131 1.00 97.06 96 GLU A C 1
ATOM 750 O O . GLU A 1 96 ? 0.845 -6.826 9.540 1.00 97.06 96 GLU A O 1
ATOM 755 N N . PRO A 1 97 ? -0.883 -7.718 8.439 1.00 98.00 97 PRO A N 1
ATOM 756 C CA . PRO A 1 97 ? -1.465 -6.427 8.101 1.00 98.00 97 PRO A CA 1
ATOM 757 C C . PRO A 1 97 ? -1.911 -5.652 9.344 1.00 98.00 97 PRO A C 1
ATOM 759 O O . PRO A 1 97 ? -2.504 -6.182 10.285 1.00 98.00 97 PRO A O 1
ATOM 762 N N . HIS A 1 98 ? -1.692 -4.344 9.305 1.00 98.12 98 HIS A N 1
ATOM 763 C CA . HIS A 1 98 ? -2.289 -3.393 10.230 1.00 98.12 98 HIS A CA 1
ATOM 764 C C . HIS A 1 98 ? -3.203 -2.465 9.440 1.00 98.12 98 HIS A C 1
ATOM 766 O O . HIS A 1 98 ? -2.737 -1.675 8.622 1.00 98.12 98 HIS A O 1
ATOM 772 N N . ARG A 1 99 ? -4.514 -2.550 9.659 1.00 97.31 99 ARG A N 1
ATOM 773 C CA . ARG A 1 99 ? -5.469 -1.673 8.981 1.00 97.31 99 ARG A CA 1
ATOM 774 C C . ARG A 1 99 ? -5.296 -0.239 9.456 1.00 97.31 99 ARG A C 1
ATOM 776 O O . ARG A 1 99 ? -5.248 -0.004 10.664 1.00 97.31 99 ARG A O 1
ATOM 783 N N . ILE A 1 100 ? -5.237 0.695 8.512 1.00 95.06 100 ILE A N 1
ATOM 784 C CA . ILE A 1 100 ? -5.186 2.129 8.788 1.00 95.06 100 ILE A CA 1
ATOM 785 C C . ILE A 1 100 ? -6.614 2.648 8.939 1.00 95.06 100 ILE A C 1
ATOM 787 O O . ILE A 1 100 ? -7.428 2.524 8.025 1.00 95.06 100 ILE A O 1
ATOM 791 N N . ASP A 1 101 ? -6.894 3.257 10.083 1.00 90.38 101 ASP A N 1
ATOM 792 C CA . ASP A 1 101 ? -8.076 4.074 10.306 1.00 90.38 101 ASP A CA 1
ATOM 793 C C . ASP A 1 101 ? -7.666 5.542 10.176 1.00 90.38 101 ASP A C 1
ATOM 795 O O . ASP A 1 101 ? -6.947 6.094 11.013 1.00 90.38 101 ASP A O 1
ATOM 799 N N . LEU A 1 102 ? -8.060 6.156 9.064 1.00 79.56 102 LEU A N 1
ATOM 800 C CA . LEU A 1 102 ? -7.657 7.517 8.725 1.00 79.56 102 LEU A CA 1
ATOM 801 C C . LEU A 1 102 ? -8.460 8.569 9.492 1.00 79.56 102 LEU A C 1
ATOM 803 O O . LEU A 1 102 ? -7.906 9.616 9.824 1.00 79.56 102 LEU A O 1
ATOM 807 N N . ASP A 1 103 ? -9.721 8.277 9.813 1.00 81.50 103 ASP A N 1
ATOM 808 C CA . ASP A 1 103 ? -10.596 9.185 10.560 1.00 81.50 103 ASP A CA 1
ATOM 809 C C . ASP A 1 103 ? -10.094 9.352 11.997 1.00 81.50 103 ASP A C 1
ATOM 811 O O . ASP A 1 103 ? -10.126 10.445 12.568 1.00 81.50 103 ASP A O 1
ATOM 815 N N . HIS A 1 104 ? -9.572 8.266 12.569 1.00 82.50 104 HIS A N 1
ATOM 816 C CA . HIS A 1 104 ? -9.040 8.241 13.927 1.00 82.50 104 HIS A CA 1
ATOM 817 C C . HIS A 1 104 ? -7.509 8.303 13.998 1.00 82.50 104 HIS A C 1
ATOM 819 O O . HIS A 1 104 ? -6.957 8.394 15.094 1.00 82.50 104 HIS A O 1
ATOM 825 N N . GLN A 1 105 ? -6.819 8.304 12.854 1.00 82.38 105 GLN A N 1
ATOM 826 C CA . GLN A 1 105 ? -5.354 8.287 12.743 1.00 82.38 105 GLN A CA 1
ATOM 827 C C . GLN A 1 105 ? -4.696 7.150 13.544 1.00 82.38 105 GLN A C 1
ATOM 829 O O . GLN A 1 105 ? -3.606 7.310 14.112 1.00 82.38 105 GLN A O 1
ATOM 834 N N . THR A 1 106 ? -5.343 5.989 13.580 1.00 91.25 106 THR A N 1
ATOM 835 C CA . THR A 1 106 ? -4.888 4.795 14.300 1.00 91.25 106 THR A CA 1
ATOM 836 C C . THR A 1 106 ? -4.610 3.644 13.345 1.00 91.25 106 THR A C 1
ATOM 838 O O . THR A 1 106 ? -4.992 3.649 12.175 1.00 91.25 106 THR A O 1
ATOM 841 N N . THR A 1 107 ? -3.897 2.642 13.849 1.00 94.50 107 THR A N 1
ATOM 842 C CA . THR A 1 107 ? -3.657 1.382 13.150 1.00 94.50 107 THR A CA 1
ATOM 843 C C . THR A 1 107 ? -4.112 0.234 14.038 1.00 94.50 107 THR A C 1
ATOM 845 O O . THR A 1 107 ? -4.026 0.304 15.264 1.00 94.50 107 THR A O 1
ATOM 848 N N . THR A 1 108 ? -4.668 -0.813 13.436 1.00 97.06 108 THR A N 1
ATOM 849 C CA . THR A 1 108 ? -5.137 -2.002 14.161 1.00 97.06 108 THR A CA 1
ATOM 850 C C . THR A 1 108 ? -4.591 -3.243 13.480 1.00 97.06 108 THR A C 1
ATOM 852 O O . THR A 1 108 ? -4.853 -3.444 12.296 1.00 97.06 108 THR A O 1
ATOM 855 N N . ALA A 1 109 ? -3.841 -4.069 14.211 1.00 97.38 109 ALA A N 1
ATOM 856 C CA . ALA A 1 109 ? -3.415 -5.377 13.720 1.00 97.38 109 ALA A CA 1
ATOM 857 C C . ALA A 1 109 ? -4.645 -6.248 13.423 1.00 97.38 109 ALA A C 1
ATOM 859 O O . ALA A 1 109 ? -5.567 -6.317 14.241 1.00 97.38 109 ALA A O 1
ATOM 860 N N . ILE A 1 110 ? -4.665 -6.893 12.259 1.00 98.12 110 ILE A N 1
ATOM 861 C CA . ILE A 1 110 ? -5.746 -7.792 11.841 1.00 98.12 110 ILE A CA 1
ATOM 862 C C . ILE A 1 110 ? -5.172 -9.143 11.401 1.00 98.12 110 ILE A C 1
ATOM 864 O O . ILE A 1 110 ? -3.958 -9.325 11.320 1.00 98.12 110 ILE A O 1
ATOM 868 N N . GLU A 1 111 ? -6.055 -10.105 11.140 1.00 97.94 111 GLU A N 1
ATOM 869 C CA . GLU A 1 111 ? -5.661 -11.403 10.590 1.00 97.94 111 GLU A CA 1
ATOM 870 C C . GLU A 1 111 ? -5.030 -11.267 9.189 1.00 97.94 111 GLU A C 1
ATOM 872 O O . GLU A 1 111 ? -5.340 -10.308 8.471 1.00 97.94 111 GLU A O 1
ATOM 877 N N . PRO A 1 112 ? -4.175 -12.227 8.777 1.00 98.31 112 PRO A N 1
ATOM 878 C CA . PRO A 1 112 ? -3.579 -12.235 7.448 1.00 98.31 112 PRO A CA 1
ATOM 879 C C . PRO A 1 112 ? -4.620 -12.092 6.344 1.00 98.31 112 PRO A C 1
ATOM 881 O O . PRO A 1 112 ? -5.740 -12.602 6.444 1.00 98.31 112 PRO A O 1
ATOM 884 N N . VAL A 1 113 ? -4.240 -11.421 5.260 1.00 98.06 113 VAL A N 1
ATOM 885 C CA . VAL A 1 113 ? -5.207 -11.004 4.252 1.00 98.06 113 VAL A CA 1
ATOM 886 C C . VAL A 1 113 ? -4.694 -11.184 2.831 1.00 98.06 113 VAL A C 1
ATOM 888 O O . VAL A 1 113 ? -3.524 -10.953 2.542 1.00 98.06 113 VAL A O 1
ATOM 891 N N . VAL A 1 114 ? -5.590 -11.588 1.929 1.00 97.50 114 VAL A N 1
ATOM 892 C CA . VAL A 1 114 ? -5.331 -11.645 0.486 1.00 97.50 114 VAL A CA 1
ATOM 893 C C . VAL A 1 114 ? -6.000 -10.448 -0.179 1.00 97.50 114 VAL A C 1
ATOM 895 O O . VAL A 1 114 ? -7.203 -10.243 -0.020 1.00 97.50 114 VAL A O 1
ATOM 898 N N . VAL A 1 115 ? -5.227 -9.673 -0.933 1.00 97.50 115 VAL A N 1
ATOM 899 C CA . VAL A 1 115 ? -5.706 -8.526 -1.706 1.00 97.50 115 VAL A CA 1
ATOM 900 C C . VAL A 1 115 ? -5.763 -8.894 -3.188 1.00 97.50 115 VAL A C 1
ATOM 902 O O . VAL A 1 115 ? -4.767 -9.303 -3.783 1.00 97.50 115 VAL A O 1
ATOM 905 N N . SER A 1 116 ? -6.944 -8.760 -3.790 1.00 95.31 116 SER A N 1
ATOM 906 C CA . SER A 1 116 ? -7.231 -9.122 -5.183 1.00 95.31 116 SER A CA 1
ATOM 907 C C . SER A 1 116 ? -8.530 -8.435 -5.641 1.00 95.31 116 SER A C 1
ATOM 909 O O . SER A 1 116 ? -9.377 -8.140 -4.797 1.00 95.31 116 SER A O 1
ATOM 911 N N . PRO A 1 117 ? -8.752 -8.163 -6.943 1.00 92.94 117 PRO A N 1
ATOM 912 C CA . PRO A 1 117 ? -7.861 -8.370 -8.092 1.00 92.94 117 PRO A CA 1
ATOM 913 C C . PRO A 1 117 ? -6.941 -7.185 -8.385 1.00 92.94 117 PRO A C 1
ATOM 915 O O . PRO A 1 117 ? -6.139 -7.246 -9.316 1.00 92.94 117 PRO A O 1
ATOM 918 N N . LYS A 1 118 ? -7.095 -6.080 -7.655 1.00 94.50 118 LYS A N 1
ATOM 919 C CA . LYS A 1 118 ? -6.359 -4.844 -7.891 1.00 94.50 118 LYS A CA 1
ATOM 920 C C . LYS A 1 118 ? -5.810 -4.326 -6.572 1.00 94.50 118 LYS A C 1
ATOM 922 O O . LYS A 1 118 ? -6.559 -4.186 -5.609 1.00 94.50 118 LYS A O 1
ATOM 927 N N . PHE A 1 119 ? -4.532 -3.986 -6.587 1.00 96.00 119 PHE A N 1
ATOM 928 C CA . PHE A 1 119 ? -3.812 -3.360 -5.492 1.00 96.00 119 PHE A CA 1
ATOM 929 C C . PHE A 1 119 ? -2.623 -2.591 -6.046 1.00 96.00 119 PHE A C 1
ATOM 931 O O . PHE A 1 119 ? -2.121 -2.933 -7.120 1.00 96.00 119 PHE A O 1
ATOM 938 N N . ASP A 1 120 ? -2.178 -1.611 -5.273 1.00 96.62 120 ASP A N 1
ATOM 939 C CA . ASP A 1 120 ? -0.906 -0.922 -5.444 1.00 96.62 120 ASP A CA 1
ATOM 940 C C . ASP A 1 120 ? -0.219 -0.830 -4.074 1.00 96.62 120 ASP A C 1
ATOM 942 O O . ASP A 1 120 ? -0.881 -0.851 -3.031 1.00 96.62 120 ASP A O 1
ATOM 946 N N . ILE A 1 121 ? 1.110 -0.768 -4.072 1.00 97.44 121 ILE A N 1
ATOM 947 C CA . ILE A 1 121 ? 1.935 -0.668 -2.867 1.00 97.44 121 ILE A CA 1
ATOM 948 C C . ILE A 1 121 ? 2.655 0.676 -2.884 1.00 97.44 121 ILE A C 1
ATOM 950 O O . ILE A 1 121 ? 3.433 0.956 -3.793 1.00 97.44 121 ILE A O 1
ATOM 954 N N . LEU A 1 122 ? 2.430 1.506 -1.873 1.00 97.50 122 LEU A N 1
ATOM 955 C CA . LEU A 1 122 ? 3.174 2.746 -1.702 1.00 97.50 122 LEU A CA 1
ATOM 956 C C . LEU A 1 122 ? 4.382 2.473 -0.810 1.00 97.50 122 LEU A C 1
ATOM 958 O O . LEU A 1 122 ? 4.238 2.056 0.344 1.00 97.50 122 LEU A O 1
ATOM 962 N N . VAL A 1 123 ? 5.567 2.699 -1.363 1.00 97.19 123 VAL A N 1
ATOM 963 C CA . VAL A 1 123 ? 6.846 2.467 -0.694 1.00 97.19 123 VAL A CA 1
ATOM 964 C C . VAL A 1 123 ? 7.425 3.824 -0.299 1.00 97.19 123 VAL A C 1
ATOM 966 O O . VAL A 1 123 ? 7.626 4.655 -1.190 1.00 97.19 123 VAL A O 1
ATOM 969 N N . PRO A 1 124 ? 7.677 4.083 0.996 1.00 96.62 124 PRO A N 1
ATOM 970 C CA . PRO A 1 124 ? 8.399 5.279 1.411 1.00 96.62 124 PRO A CA 1
ATOM 971 C C . PRO A 1 124 ? 9.785 5.331 0.764 1.00 96.62 124 PRO A C 1
ATOM 973 O O . PRO A 1 124 ? 10.539 4.363 0.837 1.00 96.62 124 PRO A O 1
ATOM 976 N N . ALA A 1 125 ? 10.091 6.449 0.110 1.00 93.88 125 ALA A N 1
ATOM 977 C CA . ALA A 1 125 ? 11.379 6.710 -0.533 1.00 93.88 125 ALA A CA 1
ATOM 978 C C . ALA A 1 125 ? 11.765 8.194 -0.385 1.00 93.88 125 ALA A C 1
ATOM 980 O O . ALA A 1 125 ? 12.332 8.805 -1.291 1.00 93.88 125 ALA A O 1
ATOM 981 N N . PHE A 1 126 ? 11.385 8.818 0.735 1.00 89.94 126 PHE A N 1
ATOM 982 C CA . PHE A 1 126 ? 11.610 10.248 0.978 1.00 89.94 126 PHE A CA 1
ATOM 983 C C . PHE A 1 126 ? 13.102 10.602 1.053 1.00 89.94 126 PHE A C 1
ATOM 985 O O . PHE A 1 126 ? 13.485 11.713 0.704 1.00 89.94 126 PHE A O 1
ATOM 992 N N . ASP A 1 127 ? 13.943 9.649 1.453 1.00 84.94 127 ASP A N 1
ATOM 993 C CA . ASP A 1 127 ? 15.401 9.760 1.472 1.00 84.94 127 ASP A CA 1
ATOM 994 C C . ASP A 1 127 ? 16.007 9.907 0.066 1.00 84.94 127 ASP A C 1
ATOM 996 O O . ASP A 1 127 ? 17.113 10.422 -0.085 1.00 84.94 127 ASP A O 1
ATOM 1000 N N . TRP A 1 128 ? 15.287 9.516 -0.989 1.00 81.75 128 TRP A N 1
ATOM 1001 C CA . TRP A 1 128 ? 15.784 9.627 -2.361 1.00 81.75 128 TRP A CA 1
ATOM 1002 C C . TRP A 1 128 ? 15.740 11.054 -2.902 1.00 81.75 128 TRP A C 1
ATOM 1004 O O . TRP A 1 128 ? 16.493 11.360 -3.822 1.00 81.75 128 TRP A O 1
ATOM 1014 N N . GLU A 1 129 ? 14.898 11.932 -2.345 1.00 69.44 129 GLU A N 1
ATOM 1015 C CA . GLU A 1 129 ? 14.965 13.367 -2.661 1.00 69.44 129 GLU A CA 1
ATOM 1016 C C . GLU A 1 129 ? 16.239 14.020 -2.119 1.00 69.44 129 GLU A C 1
ATOM 1018 O O . GLU A 1 129 ? 16.679 15.037 -2.653 1.00 69.44 129 GLU A O 1
ATOM 1023 N N . GLU A 1 130 ? 16.832 13.454 -1.067 1.00 66.25 130 GLU A N 1
ATOM 1024 C CA . GLU A 1 130 ? 18.045 13.992 -0.450 1.00 66.25 130 GLU A CA 1
ATOM 1025 C C . GLU A 1 130 ? 19.319 13.561 -1.192 1.00 66.25 130 GLU A C 1
ATOM 1027 O O . GLU A 1 130 ? 20.371 14.174 -1.000 1.00 66.25 130 GLU A O 1
ATOM 1032 N N . LEU A 1 131 ? 19.229 12.549 -2.065 1.00 61.84 131 LEU A N 1
ATOM 1033 C CA . LEU A 1 131 ? 20.334 12.115 -2.916 1.00 61.84 131 LEU A CA 1
ATOM 1034 C C . LEU A 1 131 ? 20.596 13.165 -3.999 1.00 61.84 131 LEU A C 1
ATOM 1036 O O . LEU A 1 131 ? 19.785 13.390 -4.899 1.00 61.84 131 LEU A O 1
ATOM 1040 N N . SER A 1 132 ? 21.758 13.801 -3.918 1.00 61.34 132 SER A N 1
ATOM 1041 C CA . SER A 1 132 ? 22.211 14.780 -4.900 1.00 61.34 132 SER A CA 1
ATOM 1042 C C . SER A 1 132 ? 22.888 14.104 -6.099 1.00 61.34 132 SER A C 1
ATOM 1044 O O . SER A 1 132 ? 23.293 12.941 -6.039 1.00 61.34 132 SER A O 1
ATOM 1046 N N . ASP A 1 133 ? 23.077 14.844 -7.197 1.00 63.47 133 ASP A N 1
ATOM 1047 C CA . ASP A 1 133 ? 23.857 14.369 -8.352 1.00 63.47 133 ASP A CA 1
ATOM 1048 C C . ASP A 1 133 ? 25.295 13.955 -7.967 1.00 63.47 133 ASP A C 1
ATOM 1050 O O . ASP A 1 133 ? 25.891 13.118 -8.646 1.00 63.47 133 ASP A O 1
ATOM 1054 N N . ASP A 1 134 ? 25.837 14.488 -6.864 1.00 64.38 134 ASP A N 1
ATOM 1055 C CA . ASP A 1 134 ? 27.149 14.113 -6.320 1.00 64.38 134 ASP A CA 1
ATOM 1056 C C . ASP A 1 134 ? 27.143 12.734 -5.628 1.00 64.38 134 ASP A C 1
ATOM 1058 O O . ASP A 1 134 ? 28.182 12.071 -5.558 1.00 64.38 134 ASP A O 1
ATOM 1062 N N . ASP A 1 135 ? 25.981 12.265 -5.163 1.00 66.12 135 ASP A N 1
ATOM 1063 C CA . ASP A 1 135 ? 25.800 10.934 -4.567 1.00 66.12 135 ASP A CA 1
ATOM 1064 C C . ASP A 1 135 ? 25.614 9.843 -5.638 1.00 66.12 135 ASP A C 1
ATOM 1066 O O . ASP A 1 135 ? 25.793 8.644 -5.381 1.00 66.12 135 ASP A O 1
ATOM 1070 N N . MET A 1 136 ? 25.305 10.241 -6.878 1.00 63.28 136 MET A N 1
ATOM 1071 C CA . MET A 1 136 ? 25.232 9.336 -8.019 1.00 63.28 136 MET A CA 1
ATOM 1072 C C . MET A 1 136 ? 26.630 9.029 -8.562 1.00 63.28 136 MET A C 1
ATOM 1074 O O . MET A 1 136 ? 27.224 9.791 -9.325 1.00 63.28 136 MET A O 1
ATOM 1078 N N . LEU A 1 137 ? 27.151 7.841 -8.238 1.00 61.78 137 LEU A N 1
ATOM 1079 C CA . LEU A 1 137 ? 28.362 7.339 -8.888 1.00 61.78 137 LEU A CA 1
ATOM 1080 C C . LEU A 1 137 ? 28.147 7.296 -10.414 1.00 61.78 137 LEU A C 1
ATOM 1082 O O . LEU A 1 137 ? 27.188 6.661 -10.872 1.00 61.78 137 LEU A O 1
ATOM 1086 N N . PRO A 1 138 ? 29.034 7.906 -11.226 1.00 62.12 138 PRO A N 1
ATOM 1087 C CA . PRO A 1 138 ? 28.866 7.911 -12.669 1.00 62.12 138 PRO A CA 1
ATOM 1088 C C . PRO A 1 138 ? 28.841 6.471 -13.199 1.00 62.12 138 PRO A C 1
ATOM 1090 O O . PRO A 1 138 ? 29.569 5.609 -12.685 1.00 62.12 138 PRO A O 1
ATOM 1093 N N . PRO A 1 139 ? 28.036 6.180 -14.239 1.00 58.25 139 PRO A N 1
ATOM 1094 C CA . PRO A 1 139 ? 27.980 4.851 -14.821 1.00 58.25 139 PRO A CA 1
ATOM 1095 C C . PRO A 1 139 ? 29.382 4.448 -15.284 1.00 58.25 139 PRO A C 1
ATOM 1097 O O . PRO A 1 139 ? 29.940 5.007 -16.229 1.00 58.25 139 PRO A O 1
ATOM 1100 N N . THR A 1 140 ? 29.973 3.459 -14.612 1.00 60.25 140 THR A N 1
ATOM 1101 C CA . THR A 1 140 ? 31.250 2.895 -15.044 1.00 60.25 140 THR A CA 1
ATOM 1102 C C . THR A 1 140 ? 30.988 2.028 -16.267 1.00 60.25 140 THR A C 1
ATOM 1104 O O . THR A 1 140 ? 30.687 0.839 -16.174 1.00 60.25 140 THR A O 1
ATOM 1107 N N . ASN A 1 141 ? 31.100 2.626 -17.453 1.00 50.84 141 ASN A N 1
ATOM 1108 C CA . ASN A 1 141 ? 31.279 1.863 -18.679 1.00 50.84 141 ASN A CA 1
ATOM 1109 C C . ASN A 1 141 ? 32.559 1.036 -18.513 1.00 50.84 141 ASN A C 1
ATOM 1111 O O . ASN A 1 141 ? 33.668 1.530 -18.718 1.00 50.84 141 ASN A O 1
ATOM 1115 N N . ARG A 1 142 ? 32.425 -0.233 -18.110 1.00 50.06 142 ARG A N 1
ATOM 1116 C CA . ARG A 1 142 ? 33.497 -1.220 -18.248 1.00 5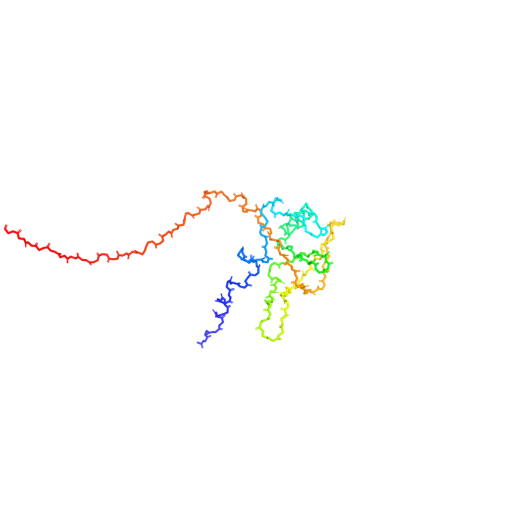0.06 142 ARG A CA 1
ATOM 1117 C C . ARG A 1 142 ? 33.736 -1.410 -19.739 1.00 50.06 142 ARG A C 1
ATOM 1119 O O . ARG A 1 142 ? 33.131 -2.263 -20.380 1.0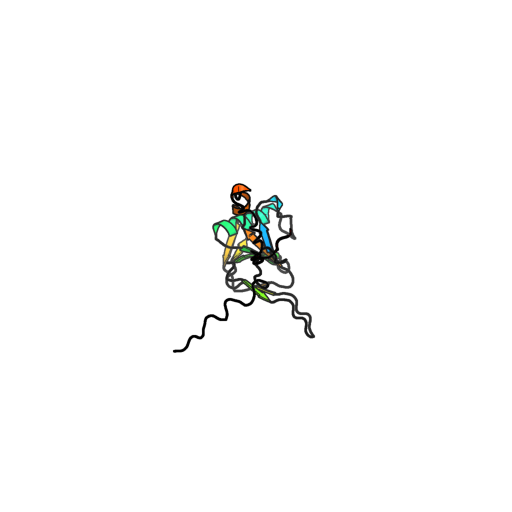0 50.06 142 ARG A O 1
ATOM 1126 N N . GLN A 1 143 ? 34.623 -0.590 -20.284 1.00 44.69 143 GLN A N 1
ATOM 1127 C CA . GLN A 1 143 ? 35.239 -0.839 -21.571 1.00 44.69 143 GLN A CA 1
ATOM 1128 C C . GLN A 1 143 ? 35.946 -2.199 -21.465 1.00 44.69 143 GLN A C 1
ATOM 1130 O O . GLN A 1 143 ? 36.764 -2.375 -20.556 1.00 44.69 143 GLN A O 1
ATOM 1135 N N . PRO A 1 144 ? 35.628 -3.195 -22.311 1.00 43.91 144 PRO A N 1
ATOM 1136 C CA . PRO A 1 144 ? 36.406 -4.418 -22.330 1.00 43.91 144 PRO A CA 1
ATOM 1137 C C . PRO A 1 144 ? 37.841 -4.033 -22.685 1.00 43.91 144 PRO A C 1
ATOM 1139 O O . PRO A 1 144 ? 38.090 -3.409 -23.717 1.00 43.91 144 PRO A O 1
ATOM 1142 N N . SER A 1 145 ? 38.780 -4.355 -21.798 1.00 42.72 145 SER A N 1
ATOM 1143 C CA . SER A 1 145 ? 40.208 -4.242 -22.062 1.00 42.72 145 SER A CA 1
ATOM 1144 C C . SER A 1 145 ? 40.547 -5.156 -23.238 1.00 42.72 145 SER A C 1
ATOM 1146 O O . SER A 1 145 ? 40.803 -6.344 -23.064 1.00 42.72 145 SER A O 1
ATOM 1148 N N . GLY A 1 146 ? 40.500 -4.603 -24.448 1.00 39.56 146 GLY A N 1
ATOM 1149 C CA . GLY A 1 146 ? 41.082 -5.217 -25.626 1.00 39.56 146 GLY A CA 1
ATOM 1150 C C . GLY A 1 146 ? 42.586 -5.296 -25.413 1.00 39.56 146 GLY A C 1
ATOM 1151 O O . GLY A 1 146 ? 43.282 -4.283 -25.433 1.00 39.56 146 GLY A O 1
ATOM 1152 N N . THR A 1 147 ? 43.087 -6.498 -25.162 1.00 47.00 147 THR A N 1
ATOM 1153 C CA . THR A 1 147 ? 44.507 -6.818 -25.223 1.00 47.00 147 THR A CA 1
ATOM 1154 C C . THR A 1 147 ? 44.978 -6.635 -26.664 1.00 47.00 147 THR A C 1
ATOM 1156 O O . THR A 1 147 ? 44.749 -7.486 -27.517 1.00 47.00 147 THR A O 1
ATOM 1159 N N . SER A 1 148 ? 45.644 -5.515 -26.951 1.00 39.34 148 SER A N 1
ATOM 1160 C CA . SER A 1 148 ? 46.395 -5.366 -28.198 1.00 39.34 148 SER A CA 1
ATOM 1161 C C . SER A 1 148 ? 47.746 -6.061 -28.033 1.00 39.34 148 SER A C 1
ATOM 1163 O O . SER A 1 148 ? 48.721 -5.480 -27.560 1.00 39.34 148 SER A O 1
ATOM 1165 N N . VAL A 1 149 ? 47.768 -7.352 -28.358 1.00 48.88 149 VAL A N 1
ATOM 1166 C CA . VAL A 1 149 ? 48.984 -8.085 -28.718 1.00 48.88 149 VAL A CA 1
ATOM 1167 C C . VAL A 1 149 ? 49.112 -8.033 -30.237 1.00 48.88 149 VAL A C 1
ATOM 1169 O O . VAL A 1 149 ? 48.224 -8.480 -30.957 1.00 48.88 149 VAL A O 1
ATOM 1172 N N . GLY A 1 150 ? 50.209 -7.461 -30.729 1.00 36.16 150 GLY A N 1
ATOM 1173 C CA . GLY A 1 150 ? 50.452 -7.325 -32.162 1.00 36.16 150 GLY A CA 1
ATOM 1174 C C . GLY A 1 150 ? 51.754 -6.596 -32.466 1.00 36.16 150 GLY A C 1
ATOM 1175 O O . GLY A 1 150 ? 51.739 -5.471 -32.949 1.00 36.16 150 GLY A O 1
ATOM 1176 N N . SER A 1 151 ? 52.888 -7.231 -32.163 1.00 46.84 151 SER A N 1
ATOM 1177 C CA . SER A 1 151 ? 54.173 -6.882 -32.772 1.00 46.84 151 SER A CA 1
ATOM 1178 C C . SER A 1 151 ? 54.182 -7.318 -34.238 1.00 46.84 151 SER A C 1
ATOM 1180 O O . SER A 1 151 ? 53.892 -8.477 -34.524 1.00 46.84 151 SER A O 1
ATOM 1182 N N . GLY A 1 152 ? 54.600 -6.434 -35.145 1.00 44.69 152 GLY A N 1
ATOM 1183 C CA . GLY A 1 152 ? 55.054 -6.839 -36.475 1.00 44.69 152 GLY A CA 1
ATOM 1184 C C . GLY A 1 152 ? 54.895 -5.774 -37.553 1.00 44.69 152 GLY A C 1
ATOM 1185 O O . GLY A 1 152 ? 53.776 -5.503 -37.953 1.00 44.69 152 GLY A O 1
ATOM 1186 N N . THR A 1 153 ? 56.031 -5.238 -38.016 1.00 42.53 153 THR A N 1
ATOM 1187 C CA . THR A 1 153 ? 56.409 -4.853 -39.401 1.00 42.53 153 THR A CA 1
ATOM 1188 C C . THR A 1 153 ? 57.715 -4.054 -39.257 1.00 42.53 153 THR A C 1
ATOM 1190 O O . THR A 1 153 ? 57.725 -3.057 -38.548 1.00 42.53 153 THR A O 1
ATOM 1193 N N . GLY A 1 154 ? 58.891 -4.471 -39.731 1.00 38.56 154 GLY A N 1
ATOM 1194 C CA . GLY A 1 154 ? 59.207 -4.963 -41.071 1.00 38.56 154 GLY A CA 1
ATOM 1195 C C . GLY A 1 154 ? 59.902 -3.827 -41.837 1.00 38.56 154 GLY A C 1
ATOM 1196 O O . GLY A 1 154 ? 59.248 -2.851 -42.184 1.00 38.56 154 GLY A O 1
ATOM 1197 N N . THR A 1 155 ? 61.219 -3.926 -42.039 1.00 42.75 155 THR A N 1
ATOM 1198 C CA . THR A 1 155 ? 62.055 -3.004 -42.840 1.00 42.75 155 THR A CA 1
ATOM 1199 C C . THR A 1 155 ? 61.600 -2.970 -44.307 1.00 42.75 155 THR A C 1
ATOM 1201 O O . THR A 1 155 ? 61.138 -3.994 -44.817 1.00 42.75 155 THR A O 1
ATOM 1204 N N . PRO A 1 156 ? 61.728 -1.826 -45.000 1.00 46.19 156 PRO A N 1
ATOM 1205 C CA . PRO A 1 156 ? 62.744 -1.679 -46.067 1.00 46.19 156 PRO A CA 1
ATOM 1206 C C . PRO A 1 156 ? 63.304 -0.234 -46.104 1.00 46.19 156 PRO A C 1
ATOM 1208 O O . PRO A 1 156 ? 62.731 0.653 -45.484 1.00 46.19 156 PRO A O 1
ATOM 1211 N N . GLY A 1 157 ? 64.387 0.147 -46.775 1.00 35.06 157 GLY A N 1
ATOM 1212 C CA . GLY A 1 157 ? 65.370 -0.456 -47.670 1.00 35.06 157 GLY A CA 1
ATOM 1213 C C . GLY A 1 157 ? 66.352 0.665 -48.030 1.00 35.06 157 GLY A C 1
ATOM 1214 O O . GLY A 1 157 ? 65.900 1.834 -48.051 1.00 35.06 157 GLY A O 1
#

Radius of gyration: 23.81 Å; chains: 1; bounding box: 78×49×62 Å

Sequence (157 aa):
MSRVGSHLRRLRKSDDILDPRSRHNIHVTRAADLDAVGPWSGETLVAAVRRADGEERVVVIDYGRHELYLAAGTELTYEPPQRLGLAAPPELYVAEPHRIDLDHQTTTAIEPVVVSPKFDILVPAFDWEELSDDDMLPPTNRQPSGTSVGSGTGTPG

Organism: NCBI:txid1364933

pLDDT: mean 79.89, std 21.03, range [34.34, 98.31]

Foldseek 3Di:
DDDDDPPPPPPDPVQLCPPCPHPQEDADQDLVSAQADDPRHSVLVVLVQVVLVVVCWKWKQAPVVRWIWTAHSVQWDKDPFDDDPDGDAIKIKGQWTWTADSVVRDTHTDHIDIGDRDMHMYHYDNVVVVQDPVNDDPPPPPDPPDPPDDDDDDDDD